Protein AF-A0A2M8P938-F1 (afdb_monomer)

Mean predicted aligned error: 7.18 Å

Structure (mmCIF, N/CA/C/O backbone):
data_AF-A0A2M8P938-F1
#
_entry.id   AF-A0A2M8P938-F1
#
loop_
_atom_site.group_PDB
_atom_site.id
_atom_site.type_symbol
_atom_site.label_atom_id
_atom_site.label_alt_id
_atom_site.label_comp_id
_atom_site.label_asym_id
_atom_site.label_entity_id
_atom_site.label_seq_id
_atom_site.pdbx_PDB_ins_code
_atom_site.Cartn_x
_atom_site.Cartn_y
_atom_site.Cartn_z
_atom_site.occupancy
_atom_site.B_iso_or_equiv
_atom_site.auth_seq_id
_atom_site.auth_comp_id
_atom_site.auth_asym_id
_atom_site.auth_atom_id
_atom_site.pdbx_PDB_model_num
ATOM 1 N N . ALA A 1 1 ? -8.904 2.943 23.265 1.00 54.59 1 ALA A N 1
ATOM 2 C CA . ALA A 1 1 ? -7.877 3.530 22.382 1.00 54.59 1 ALA A CA 1
ATOM 3 C C . ALA A 1 1 ? -6.634 3.829 23.210 1.00 54.59 1 ALA A C 1
ATOM 5 O O . ALA A 1 1 ? -6.788 4.218 24.364 1.00 54.59 1 ALA A O 1
ATOM 6 N N . LEU A 1 2 ? -5.430 3.600 22.674 1.00 57.75 2 LEU A N 1
ATOM 7 C CA . LEU A 1 2 ? -4.209 4.069 23.337 1.00 57.75 2 LEU A CA 1
ATOM 8 C C . LEU A 1 2 ? -4.221 5.610 23.324 1.00 57.75 2 LEU A C 1
ATOM 10 O O . LEU A 1 2 ? -4.546 6.180 22.281 1.00 57.75 2 LEU A O 1
ATOM 14 N N . PRO A 1 3 ? -3.937 6.284 24.451 1.00 65.56 3 PRO A N 1
ATOM 15 C CA . PRO A 1 3 ? -3.854 7.740 24.478 1.00 65.56 3 PRO A CA 1
ATOM 16 C C . PRO A 1 3 ? -2.723 8.216 23.560 1.00 65.56 3 PRO A C 1
ATOM 18 O O . PRO A 1 3 ? -1.703 7.536 23.427 1.00 65.56 3 PRO A O 1
ATOM 21 N N . ALA A 1 4 ? -2.900 9.382 22.933 1.00 76.56 4 ALA A N 1
ATOM 22 C CA . ALA A 1 4 ? -1.816 10.032 22.206 1.00 76.56 4 ALA A CA 1
ATOM 23 C C . ALA A 1 4 ? -0.635 10.228 23.165 1.00 76.56 4 ALA A C 1
ATOM 25 O O . ALA A 1 4 ? -0.802 10.793 24.246 1.00 76.56 4 ALA A O 1
ATOM 26 N N . LEU A 1 5 ? 0.537 9.713 22.793 1.00 87.38 5 LEU A N 1
ATOM 27 C CA . LEU A 1 5 ? 1.742 9.819 23.606 1.00 87.38 5 LEU A CA 1
ATOM 28 C C . LEU A 1 5 ? 2.399 11.176 23.345 1.00 87.38 5 LEU A C 1
ATOM 30 O O . LEU A 1 5 ? 2.792 11.435 22.204 1.00 87.38 5 LEU A O 1
ATOM 34 N N . PRO A 1 6 ? 2.560 12.037 24.366 1.00 89.06 6 PRO A N 1
ATOM 35 C CA . PRO A 1 6 ? 3.367 13.236 24.214 1.00 89.06 6 PRO A CA 1
ATOM 36 C C . PRO A 1 6 ? 4.804 12.884 23.795 1.00 89.06 6 PRO A C 1
ATOM 38 O O . PRO A 1 6 ? 5.313 11.828 24.202 1.00 89.06 6 PRO A O 1
ATOM 41 N N . PRO A 1 7 ? 5.489 13.765 23.043 1.00 90.94 7 PRO A N 1
ATOM 42 C CA . PRO A 1 7 ? 6.905 13.597 22.736 1.00 90.94 7 PRO A CA 1
ATOM 43 C C . PRO A 1 7 ? 7.727 13.343 24.007 1.00 90.94 7 PRO A C 1
ATOM 45 O O . PRO A 1 7 ? 7.516 14.000 25.025 1.00 90.94 7 PRO A O 1
ATOM 48 N N . TYR A 1 8 ? 8.664 12.392 23.943 1.00 91.75 8 TYR A N 1
ATOM 49 C CA . TYR A 1 8 ? 9.563 12.019 25.049 1.00 91.75 8 TYR A CA 1
ATOM 50 C C . TYR A 1 8 ? 8.874 11.530 26.342 1.00 91.75 8 TYR A C 1
ATOM 52 O O . TYR A 1 8 ? 9.439 11.656 27.428 1.00 91.75 8 TYR A O 1
ATOM 60 N N . SER A 1 9 ? 7.671 10.953 26.254 1.00 93.88 9 SER A N 1
ATOM 61 C CA . SER A 1 9 ? 6.953 10.398 27.412 1.00 93.88 9 SER A CA 1
ATOM 62 C C . SER A 1 9 ? 7.027 8.867 27.504 1.00 93.88 9 SER A C 1
ATOM 64 O O . SER A 1 9 ? 7.287 8.174 26.520 1.00 93.88 9 SER A O 1
ATOM 66 N N . LEU A 1 10 ? 6.759 8.330 28.699 1.00 91.50 10 LEU A N 1
ATOM 67 C CA . LEU A 1 10 ? 6.585 6.897 28.943 1.00 91.50 10 LEU A CA 1
ATOM 68 C C . LEU A 1 10 ? 5.199 6.651 29.541 1.00 91.50 10 LEU A C 1
ATOM 70 O O . LEU A 1 10 ? 4.835 7.265 30.541 1.00 91.50 10 LEU A O 1
ATOM 74 N N . THR A 1 11 ? 4.442 5.724 28.949 1.00 90.00 11 THR A N 1
ATOM 75 C CA . THR A 1 11 ? 3.157 5.263 29.495 1.00 90.00 11 THR A CA 1
ATOM 76 C C . THR A 1 11 ? 3.250 3.771 29.805 1.00 90.00 11 THR A C 1
ATOM 78 O O . THR A 1 11 ? 3.388 2.972 28.876 1.00 90.00 11 THR A O 1
ATOM 81 N N . PRO A 1 12 ? 3.194 3.358 31.084 1.00 90.19 12 PRO A N 1
ATOM 82 C CA . PRO A 1 12 ? 3.214 1.947 31.434 1.00 90.19 12 PRO A CA 1
ATOM 83 C C . PRO A 1 12 ? 1.895 1.287 31.019 1.00 90.19 12 PRO A C 1
ATOM 85 O O . PRO A 1 12 ? 0.813 1.760 31.368 1.00 90.19 12 PRO A O 1
ATOM 88 N N . LEU A 1 13 ? 1.982 0.169 30.299 1.00 88.75 13 LEU A N 1
ATOM 89 C CA . LEU A 1 13 ? 0.822 -0.639 29.928 1.00 88.75 13 LEU A CA 1
ATOM 90 C C . LEU A 1 13 ? 0.661 -1.808 30.899 1.00 88.75 13 LEU A C 1
ATOM 92 O O . LEU A 1 13 ? 1.637 -2.431 31.318 1.00 88.75 13 LEU A O 1
ATOM 96 N N . ARG A 1 14 ? -0.590 -2.120 31.243 1.00 86.81 14 ARG A N 1
ATOM 97 C CA . ARG A 1 14 ? -0.955 -3.315 32.008 1.00 86.81 14 ARG A CA 1
ATOM 98 C C . ARG A 1 14 ? -1.911 -4.150 31.173 1.00 86.81 14 ARG A C 1
ATOM 100 O O . ARG A 1 14 ? -2.891 -3.628 30.651 1.00 86.81 14 ARG A O 1
ATOM 107 N N . LEU A 1 15 ? -1.624 -5.442 31.067 1.00 87.38 15 LEU A N 1
ATOM 108 C CA . LEU A 1 15 ? -2.569 -6.404 30.517 1.00 87.38 15 LEU A CA 1
ATOM 109 C C . LEU A 1 15 ? -3.710 -6.588 31.519 1.00 87.38 15 LEU A C 1
ATOM 111 O O . LEU A 1 15 ? -3.474 -6.878 32.690 1.00 87.38 15 LEU A O 1
ATOM 115 N N . ALA A 1 16 ? -4.936 -6.408 31.047 1.00 83.44 16 ALA A N 1
ATOM 116 C CA . ALA A 1 16 ? -6.152 -6.664 31.801 1.00 83.44 16 ALA A CA 1
ATOM 117 C C . ALA A 1 16 ? -7.073 -7.549 30.960 1.00 83.44 16 ALA A C 1
ATOM 119 O O . ALA A 1 16 ? -7.101 -7.435 29.734 1.00 83.44 16 ALA A O 1
ATOM 120 N N . ALA A 1 17 ? -7.819 -8.433 31.619 1.00 85.69 17 ALA A N 1
ATOM 121 C CA . ALA A 1 17 ? -8.869 -9.194 30.960 1.00 85.69 17 ALA A CA 1
ATOM 122 C C . ALA A 1 17 ? -10.057 -8.268 30.654 1.00 85.69 17 ALA A C 1
ATOM 124 O O . ALA A 1 17 ? -10.487 -7.502 31.515 1.00 85.69 17 ALA A O 1
ATOM 125 N N . GLY A 1 18 ? -10.587 -8.339 29.435 1.00 80.12 18 GLY A N 1
ATOM 126 C CA . GLY A 1 18 ? -11.732 -7.546 29.001 1.00 80.12 18 GLY A CA 1
ATOM 127 C C . GLY A 1 18 ? -12.048 -7.782 27.529 1.00 80.12 18 GLY A C 1
ATOM 128 O O . GLY A 1 18 ? -11.190 -8.234 26.769 1.00 80.12 18 GLY A O 1
ATOM 129 N N . ALA A 1 19 ? -13.287 -7.493 27.132 1.00 75.88 19 ALA A N 1
ATOM 130 C CA . ALA A 1 19 ? -13.647 -7.472 25.722 1.00 75.88 19 ALA A CA 1
ATOM 131 C C . ALA A 1 19 ? -12.911 -6.313 25.022 1.00 75.88 19 ALA A C 1
ATOM 133 O O . ALA A 1 19 ? -12.747 -5.246 25.627 1.00 75.88 19 ALA A O 1
ATOM 134 N N . PRO A 1 20 ? -12.449 -6.498 23.772 1.00 72.06 20 PRO A N 1
ATOM 135 C CA . PRO A 1 20 ? -11.878 -5.403 23.006 1.00 72.06 20 PRO A CA 1
ATOM 136 C C . PRO A 1 20 ? -12.906 -4.268 22.864 1.00 72.06 20 PRO A C 1
ATOM 138 O O . PRO A 1 20 ? -14.108 -4.537 22.810 1.00 72.06 20 PRO A O 1
ATOM 141 N N . PRO A 1 21 ? -12.453 -3.002 22.831 1.00 70.94 21 PRO A N 1
ATOM 142 C CA . PRO A 1 21 ? -13.350 -1.878 22.615 1.00 70.94 21 PRO A CA 1
ATOM 143 C C . PRO A 1 21 ? -14.061 -2.028 21.270 1.00 70.94 21 PRO A C 1
ATOM 145 O O . PRO A 1 21 ? -13.460 -2.504 20.304 1.00 70.94 21 PRO A O 1
ATOM 148 N N . ASP A 1 22 ? -15.318 -1.593 21.215 1.00 73.56 22 ASP A N 1
ATOM 149 C CA . ASP A 1 22 ? -16.048 -1.502 19.957 1.00 73.56 22 ASP A CA 1
ATOM 150 C C . ASP A 1 22 ? -15.404 -0.408 19.099 1.00 73.56 22 ASP A C 1
ATOM 152 O O . ASP A 1 22 ? -15.275 0.746 19.523 1.00 73.56 22 ASP A O 1
ATOM 156 N N . LEU A 1 23 ? -14.900 -0.800 17.933 1.00 73.88 23 LEU A N 1
ATOM 157 C CA . LEU A 1 23 ? -14.211 0.081 17.002 1.00 73.88 23 LEU A CA 1
ATOM 158 C C . LEU A 1 23 ? -15.008 0.133 15.703 1.00 73.88 23 LEU A C 1
ATOM 160 O O . LEU A 1 23 ? -15.533 -0.898 15.277 1.00 73.88 23 LEU A O 1
ATOM 164 N N . PRO A 1 24 ? -15.076 1.305 15.045 1.00 75.81 24 PRO A N 1
ATOM 165 C CA . PRO A 1 24 ? -15.728 1.401 13.750 1.00 75.81 24 PRO A CA 1
ATOM 166 C C . PRO A 1 24 ? -15.105 0.390 12.786 1.00 75.81 24 PRO A C 1
ATOM 168 O O . PRO A 1 24 ? -13.881 0.260 12.703 1.00 75.81 24 PRO A O 1
ATOM 171 N N . ALA A 1 25 ? -15.966 -0.342 12.083 1.00 81.62 25 ALA A N 1
ATOM 172 C CA . ALA A 1 25 ? -15.539 -1.424 11.216 1.00 81.62 25 ALA A CA 1
ATOM 173 C C . ALA A 1 25 ? -14.631 -0.903 10.095 1.00 81.62 25 ALA A C 1
ATOM 175 O O . ALA A 1 25 ? -14.961 0.059 9.397 1.00 81.62 25 ALA A O 1
ATOM 176 N N . LEU A 1 26 ? -13.499 -1.577 9.908 1.00 92.75 26 LEU A N 1
ATOM 177 C CA . LEU A 1 26 ? -12.684 -1.431 8.712 1.00 92.75 26 LEU A CA 1
ATOM 178 C C . LEU A 1 26 ? -13.270 -2.298 7.604 1.00 92.75 26 LEU A C 1
ATOM 180 O O . LEU A 1 26 ? -13.556 -3.478 7.812 1.00 92.75 26 LEU A O 1
ATOM 184 N N . ILE A 1 27 ? -13.419 -1.715 6.420 1.00 94.88 27 ILE A N 1
ATOM 185 C CA . ILE A 1 27 ? -13.833 -2.446 5.225 1.00 94.88 27 ILE A CA 1
ATOM 186 C C . ILE A 1 27 ? -12.582 -2.753 4.414 1.00 94.88 27 ILE A C 1
ATOM 188 O O . ILE A 1 27 ? -11.785 -1.861 4.116 1.00 94.88 27 ILE A O 1
ATOM 192 N N . ALA A 1 28 ? -12.430 -4.022 4.046 1.00 97.06 28 ALA A N 1
ATOM 193 C CA . ALA A 1 28 ? -11.330 -4.483 3.222 1.00 97.06 28 ALA A CA 1
ATOM 194 C C . ALA A 1 28 ? -11.816 -5.518 2.212 1.00 97.06 28 ALA A C 1
ATOM 196 O O . ALA A 1 28 ? -12.321 -6.582 2.564 1.00 97.06 28 ALA A O 1
ATOM 197 N N . THR A 1 29 ? -11.623 -5.187 0.947 1.00 97.88 29 THR A N 1
ATOM 198 C CA . THR A 1 29 ? -11.828 -6.045 -0.222 1.00 97.88 29 THR A CA 1
ATOM 199 C C . THR A 1 29 ? -10.665 -5.792 -1.178 1.00 97.88 29 THR A C 1
ATO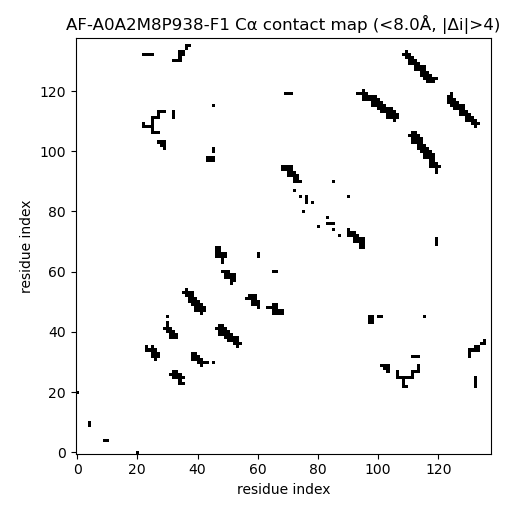M 201 O O . THR A 1 29 ? -10.007 -4.758 -1.036 1.00 97.88 29 THR A O 1
ATOM 204 N N . PRO A 1 30 ? -10.381 -6.675 -2.146 1.00 97.88 30 PRO A N 1
ATOM 205 C CA . PRO A 1 30 ? -9.317 -6.423 -3.118 1.00 97.88 30 PRO A CA 1
ATOM 206 C C . PRO A 1 30 ? -9.426 -5.051 -3.813 1.00 97.88 30 PRO A C 1
ATOM 208 O O . PRO A 1 30 ? -8.409 -4.441 -4.125 1.00 97.88 30 PRO A O 1
ATOM 211 N N . GLU A 1 31 ? -10.638 -4.523 -3.979 1.00 98.00 31 GLU A N 1
ATOM 212 C CA . GLU A 1 31 ? -10.918 -3.257 -4.659 1.00 98.00 31 GLU A CA 1
ATOM 213 C C . GLU A 1 31 ? -11.058 -2.063 -3.703 1.00 98.00 31 GLU A C 1
ATOM 215 O O . GLU A 1 31 ? -11.173 -0.925 -4.160 1.00 98.00 31 GLU A O 1
ATOM 220 N N . ARG A 1 32 ? -11.083 -2.274 -2.378 1.00 97.81 32 ARG A N 1
ATOM 221 C CA . ARG A 1 32 ? -11.409 -1.200 -1.424 1.00 97.81 32 ARG A CA 1
ATOM 222 C C . ARG A 1 32 ? -10.780 -1.382 -0.050 1.00 97.81 32 ARG A C 1
ATOM 224 O O . ARG A 1 32 ? -10.934 -2.433 0.568 1.00 97.81 32 ARG A O 1
ATOM 231 N N . LEU A 1 33 ? -10.179 -0.307 0.459 1.00 97.44 33 LEU A N 1
ATOM 232 C CA . LEU A 1 33 ? -9.831 -0.134 1.872 1.00 97.44 33 LEU A CA 1
ATOM 233 C C . LEU A 1 33 ? -10.552 1.090 2.420 1.00 97.44 33 LEU A C 1
ATOM 235 O O . LEU A 1 33 ? -10.458 2.169 1.841 1.00 97.44 33 LEU A O 1
ATOM 239 N N . GLU A 1 34 ? -11.242 0.947 3.545 1.00 96.62 34 GLU A N 1
ATOM 240 C CA . GLU A 1 34 ? -12.006 2.057 4.105 1.00 96.62 34 GLU A CA 1
ATOM 241 C C . GLU A 1 34 ? -12.084 2.036 5.630 1.00 96.62 34 GLU A C 1
ATOM 243 O O . GLU A 1 34 ? -12.255 0.989 6.256 1.00 96.62 34 GLU A O 1
ATOM 248 N N . ASN A 1 35 ? -11.976 3.233 6.206 1.00 93.81 35 ASN A N 1
ATOM 249 C CA . ASN A 1 35 ? -12.193 3.521 7.617 1.00 93.81 35 ASN A CA 1
ATOM 250 C C . ASN A 1 35 ? -13.217 4.668 7.766 1.00 93.81 35 ASN A C 1
ATOM 252 O O . ASN A 1 35 ? -13.900 5.050 6.810 1.00 93.81 35 ASN A O 1
ATOM 256 N N . ALA A 1 36 ? -13.341 5.229 8.970 1.00 92.38 36 ALA A N 1
ATOM 257 C CA . ALA A 1 36 ? -14.259 6.339 9.236 1.00 92.38 36 ALA A CA 1
ATOM 258 C C . ALA A 1 36 ? -13.919 7.632 8.462 1.00 92.38 36 ALA A C 1
ATOM 260 O O . ALA A 1 36 ? -14.803 8.451 8.235 1.00 92.38 36 ALA A O 1
ATOM 261 N N . TYR A 1 37 ? -12.672 7.786 8.016 1.00 93.06 37 TYR A N 1
ATOM 262 C CA . TYR A 1 37 ? -12.109 9.028 7.486 1.00 93.06 37 TYR A CA 1
ATOM 263 C C . TYR A 1 37 ? -11.838 8.986 5.979 1.00 93.06 37 TYR A C 1
ATOM 265 O O . TYR A 1 37 ? -11.969 9.988 5.286 1.00 93.06 37 TYR A O 1
ATOM 273 N N . LEU A 1 38 ? -11.460 7.822 5.459 1.00 95.44 38 LEU A N 1
ATOM 274 C CA . LEU A 1 38 ? -10.956 7.636 4.107 1.00 95.44 38 LEU A CA 1
ATOM 275 C C . LEU A 1 38 ? -11.596 6.416 3.455 1.00 95.44 38 LEU A C 1
ATOM 277 O O . LEU A 1 38 ? -11.814 5.391 4.105 1.00 95.44 38 LEU A O 1
ATOM 281 N N . ALA A 1 39 ? -11.830 6.516 2.150 1.00 96.81 39 ALA A N 1
ATOM 282 C CA . ALA A 1 39 ? -12.137 5.382 1.287 1.00 96.81 39 ALA A CA 1
ATOM 283 C C . ALA A 1 39 ? -11.156 5.351 0.109 1.00 96.81 39 ALA A C 1
ATOM 285 O O . ALA A 1 39 ? -11.114 6.273 -0.705 1.00 96.81 39 ALA A O 1
ATOM 286 N N . LEU A 1 40 ? -10.356 4.292 0.032 1.00 97.69 40 LEU A N 1
ATOM 287 C CA . LEU A 1 40 ? -9.404 4.031 -1.041 1.00 97.69 40 LEU A CA 1
ATOM 288 C C . LEU A 1 40 ? -10.015 3.003 -1.988 1.00 97.69 40 LEU A C 1
ATOM 290 O O . LEU A 1 40 ? -10.486 1.961 -1.535 1.00 97.69 40 LEU A O 1
ATOM 294 N N . THR A 1 41 ? -9.982 3.285 -3.288 1.00 98.00 41 THR A N 1
ATOM 295 C CA . THR A 1 41 ? -10.487 2.387 -4.337 1.00 98.00 41 THR A CA 1
ATOM 296 C C . THR A 1 41 ? -9.356 1.955 -5.254 1.00 98.00 41 THR A C 1
ATOM 298 O O . THR A 1 41 ? -8.599 2.795 -5.745 1.00 98.00 41 THR A O 1
ATOM 301 N N . PHE A 1 42 ? -9.279 0.655 -5.516 1.00 97.94 42 PHE A N 1
ATOM 302 C CA . PHE A 1 42 ? -8.296 0.034 -6.391 1.00 97.94 42 PHE A CA 1
ATOM 303 C C . PHE A 1 42 ? -8.982 -0.551 -7.626 1.00 97.94 42 PHE A C 1
ATOM 305 O O . PHE A 1 42 ? -10.074 -1.110 -7.530 1.00 97.94 42 PHE A O 1
ATOM 312 N N . ASN A 1 43 ? -8.352 -0.423 -8.793 1.00 96.50 43 ASN A N 1
ATOM 313 C CA . ASN A 1 43 ? -8.821 -1.091 -10.009 1.00 96.50 43 ASN A CA 1
ATOM 314 C C . ASN A 1 43 ? -8.353 -2.565 -10.052 1.00 96.50 43 ASN A C 1
ATOM 316 O O . ASN A 1 43 ? -7.557 -3.011 -9.226 1.00 96.50 43 ASN A O 1
ATOM 320 N N . ALA A 1 44 ? -8.795 -3.317 -11.065 1.00 96.38 44 ALA A N 1
ATOM 321 C CA . ALA A 1 44 ? -8.394 -4.717 -11.254 1.00 96.38 44 ALA A CA 1
ATOM 322 C C . ALA A 1 44 ? -6.890 -4.909 -11.552 1.00 96.38 44 ALA A C 1
ATOM 324 O O . ALA A 1 44 ? -6.363 -6.002 -11.359 1.00 96.38 44 ALA A O 1
ATOM 325 N N . ALA A 1 45 ? -6.192 -3.861 -12.001 1.00 96.19 45 ALA A N 1
ATOM 326 C CA . ALA A 1 45 ? -4.739 -3.858 -12.175 1.00 96.19 45 ALA A CA 1
ATOM 327 C C . ALA A 1 45 ? -3.981 -3.558 -10.863 1.00 96.19 45 ALA A C 1
ATOM 329 O O . ALA A 1 45 ? -2.754 -3.646 -10.830 1.00 96.19 45 ALA A O 1
ATOM 330 N N . GLY A 1 46 ? -4.692 -3.257 -9.772 1.00 95.69 46 GLY A N 1
ATOM 331 C CA . GLY A 1 46 ? -4.137 -2.950 -8.456 1.00 95.69 46 GLY A CA 1
ATOM 332 C C . GLY A 1 46 ? -3.720 -1.493 -8.274 1.00 95.69 46 GLY A C 1
ATOM 333 O O . GLY A 1 46 ? -3.009 -1.188 -7.318 1.00 95.69 46 GLY A O 1
ATOM 334 N N . ASP A 1 47 ? -4.109 -0.587 -9.165 1.00 96.31 47 ASP A N 1
ATOM 335 C CA . ASP A 1 47 ? -3.769 0.834 -9.058 1.00 96.31 47 ASP A CA 1
ATOM 336 C C . ASP A 1 47 ? -4.781 1.569 -8.188 1.00 96.31 47 ASP A C 1
ATOM 338 O O . ASP A 1 47 ? -5.979 1.286 -8.236 1.00 96.31 47 ASP A O 1
ATOM 342 N N . LEU A 1 48 ? -4.299 2.534 -7.404 1.00 97.69 48 LEU A N 1
ATOM 343 C CA . LEU A 1 48 ? -5.142 3.374 -6.562 1.0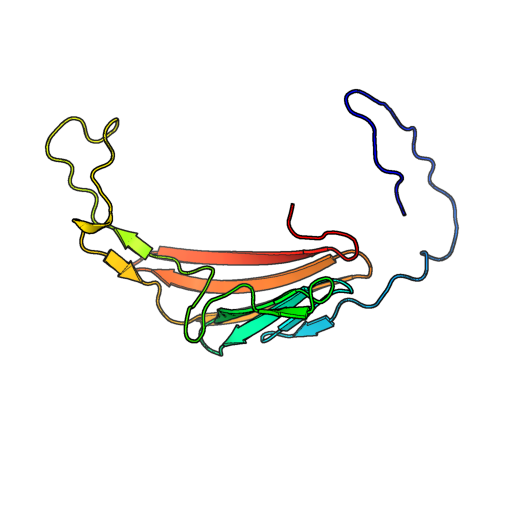0 97.69 48 LEU A CA 1
ATOM 344 C C . LEU A 1 48 ? -5.808 4.443 -7.434 1.00 97.69 48 LEU A C 1
ATOM 346 O O . LEU A 1 48 ? -5.156 5.392 -7.857 1.00 97.69 48 LEU A O 1
ATOM 350 N N . VAL A 1 49 ? -7.099 4.287 -7.710 1.00 97.62 49 VAL A N 1
ATOM 351 C CA . VAL A 1 49 ? -7.843 5.144 -8.654 1.00 97.62 49 VAL A CA 1
ATOM 352 C C . VAL A 1 49 ? -8.704 6.198 -7.972 1.00 97.62 49 VAL A C 1
ATOM 354 O O . VAL A 1 49 ? -9.117 7.164 -8.602 1.00 97.62 49 VAL A O 1
ATOM 357 N N . ALA A 1 50 ? -8.977 6.039 -6.678 1.00 97.38 50 ALA A N 1
ATOM 358 C CA . ALA A 1 50 ? -9.640 7.072 -5.899 1.00 97.38 50 ALA A CA 1
ATOM 359 C C . ALA A 1 50 ? -9.199 7.027 -4.440 1.00 97.38 50 ALA A C 1
ATOM 361 O O . ALA A 1 50 ? -9.062 5.958 -3.844 1.00 97.38 50 ALA A O 1
ATOM 362 N N . ILE A 1 51 ? -9.047 8.212 -3.861 1.00 97.25 51 ILE A N 1
ATOM 363 C CA . ILE A 1 51 ? -8.980 8.425 -2.420 1.00 97.25 51 ILE A CA 1
ATOM 364 C C . ILE A 1 51 ? -10.061 9.454 -2.113 1.00 97.25 51 ILE A C 1
ATOM 366 O O . ILE A 1 51 ? -9.985 10.587 -2.596 1.00 97.25 51 ILE A O 1
ATOM 370 N N . TYR A 1 52 ? -11.076 9.049 -1.360 1.00 97.31 52 TYR A N 1
ATOM 371 C CA . TYR A 1 52 ? -12.133 9.937 -0.899 1.00 97.31 52 TYR A CA 1
ATOM 372 C C . TYR A 1 52 ? -11.894 10.298 0.564 1.00 97.31 52 TYR A C 1
ATOM 374 O O . TYR A 1 52 ? -11.851 9.417 1.425 1.00 97.31 52 TYR A O 1
ATOM 382 N N . ASP A 1 53 ? -11.732 11.590 0.815 1.00 96.50 53 ASP A N 1
ATOM 383 C CA .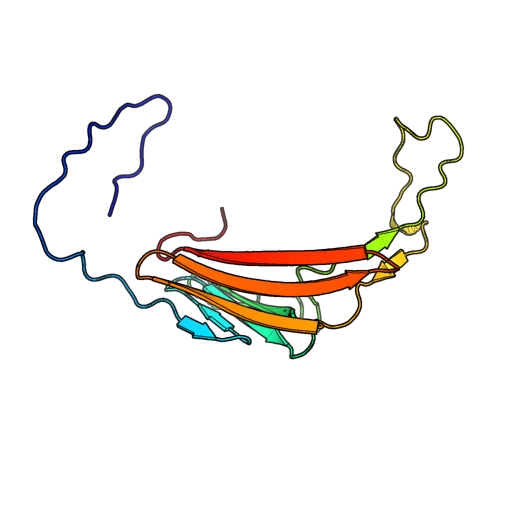 ASP A 1 53 ? -11.636 12.191 2.138 1.00 96.50 53 ASP A CA 1
ATOM 384 C C . ASP A 1 53 ? -13.048 12.501 2.635 1.00 96.50 53 ASP A C 1
ATOM 386 O O . ASP A 1 53 ? -13.736 13.375 2.102 1.00 96.50 53 ASP A O 1
ATOM 390 N N . LYS A 1 54 ? -13.493 11.736 3.635 1.00 95.12 54 LYS A N 1
ATOM 391 C CA . LYS A 1 54 ? -14.840 11.833 4.202 1.00 95.12 54 LYS A CA 1
ATOM 392 C C . LYS A 1 54 ? -14.994 13.019 5.142 1.00 95.12 54 LYS A C 1
ATOM 394 O O . LYS A 1 54 ? -16.119 13.474 5.318 1.00 95.12 54 LYS A O 1
ATOM 399 N N . GLU A 1 55 ? -13.907 13.514 5.726 1.00 93.50 55 GLU A N 1
ATOM 400 C CA . GLU A 1 55 ? -13.967 14.682 6.606 1.00 93.50 55 GLU A CA 1
ATOM 401 C C . GLU A 1 55 ? -14.209 15.955 5.802 1.00 93.50 55 GLU A C 1
ATOM 403 O O . GLU A 1 55 ? -15.047 16.775 6.172 1.00 93.50 55 GLU A O 1
ATOM 408 N N . HIS A 1 56 ? -13.520 16.091 4.668 1.00 95.75 56 HIS A N 1
ATOM 409 C CA . HIS A 1 56 ? -13.635 17.265 3.802 1.00 95.75 56 HIS A CA 1
ATOM 410 C C . HIS A 1 56 ? -14.583 17.060 2.613 1.00 95.75 56 HIS A C 1
ATOM 412 O O . HIS A 1 56 ? -14.778 17.983 1.824 1.00 95.75 56 HIS A O 1
ATOM 418 N N . GLY A 1 57 ? -15.157 15.863 2.460 1.00 96.75 57 GLY A N 1
ATOM 419 C CA . GLY A 1 57 ? -16.121 15.536 1.409 1.00 96.75 57 GLY A CA 1
ATOM 420 C C . GLY A 1 57 ? -15.566 15.692 -0.008 1.00 96.75 57 GLY A C 1
ATOM 421 O O . GLY A 1 57 ? -16.245 16.240 -0.875 1.00 96.75 57 GLY A O 1
ATOM 422 N N . ARG A 1 58 ? -14.319 15.266 -0.249 1.00 96.19 58 ARG A N 1
ATOM 423 C CA . ARG A 1 58 ? -13.618 15.507 -1.524 1.00 96.19 58 ARG A CA 1
ATOM 424 C C . ARG A 1 58 ? -12.839 14.299 -2.030 1.00 96.19 58 ARG A C 1
ATOM 426 O O . ARG A 1 58 ? -12.342 13.485 -1.254 1.00 96.19 58 ARG A O 1
ATOM 433 N N . HIS A 1 59 ? -12.647 14.243 -3.345 1.00 96.56 59 HIS A N 1
ATOM 434 C CA . HIS A 1 59 ? -11.646 13.372 -3.958 1.00 96.56 59 HIS A CA 1
ATOM 435 C C . HIS A 1 59 ? -10.261 14.022 -3.852 1.00 96.56 59 HIS A C 1
ATOM 437 O O . HIS A 1 59 ? -10.095 15.199 -4.169 1.00 96.56 59 HIS A O 1
ATOM 443 N N . VAL A 1 60 ? -9.274 13.261 -3.374 1.00 96.31 60 VAL A N 1
ATOM 444 C CA . VAL A 1 60 ? -7.889 13.739 -3.213 1.00 96.31 60 VAL A CA 1
ATOM 445 C C . VAL A 1 60 ? -7.099 13.594 -4.513 1.00 96.31 60 VAL A C 1
ATOM 447 O O . VAL A 1 60 ? -6.259 14.435 -4.820 1.00 96.31 60 VAL A O 1
ATOM 450 N N . LEU A 1 61 ? -7.370 12.538 -5.284 1.00 95.19 61 LEU A N 1
ATOM 451 C CA . LEU A 1 61 ? -6.777 12.351 -6.607 1.00 95.19 61 LEU A CA 1
ATOM 452 C C . LEU A 1 61 ? -7.546 13.169 -7.648 1.00 95.19 61 LEU A C 1
ATOM 454 O O . LEU A 1 61 ? -8.773 13.258 -7.585 1.00 95.19 61 LEU A O 1
ATOM 458 N N . ALA A 1 62 ? -6.818 13.735 -8.612 1.00 94.75 62 ALA A N 1
ATOM 459 C CA . ALA A 1 62 ? -7.423 14.355 -9.784 1.00 94.75 62 ALA A CA 1
ATOM 460 C C . ALA A 1 62 ? -8.197 13.315 -10.612 1.00 94.75 62 ALA A C 1
ATOM 462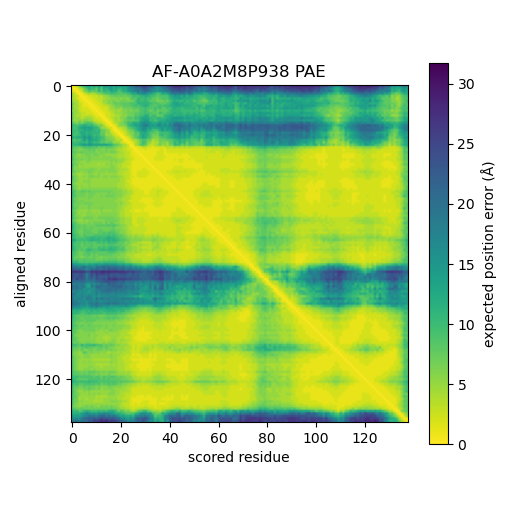 O O . ALA A 1 62 ? -7.886 12.123 -10.585 1.00 94.75 62 ALA A O 1
ATOM 463 N N . GLU A 1 63 ? -9.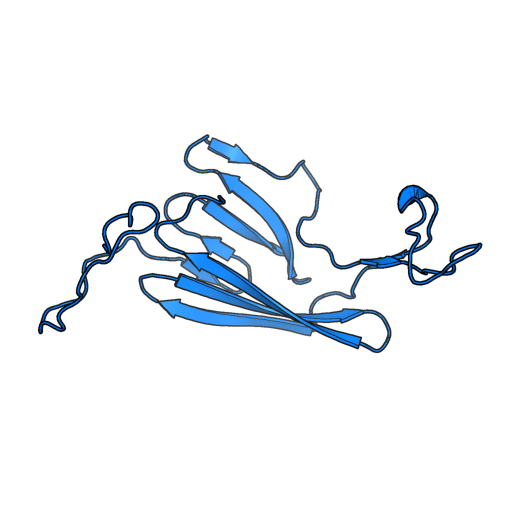201 13.764 -11.362 1.00 90.56 63 GLU A N 1
ATOM 464 C CA . GLU A 1 63 ? -10.008 12.878 -12.201 1.00 90.56 63 GLU A CA 1
ATOM 465 C C . GLU A 1 63 ? -9.132 12.129 -13.219 1.00 90.56 63 GLU A C 1
ATOM 467 O O . GLU A 1 63 ? -8.286 12.718 -13.890 1.00 90.56 63 GLU A O 1
ATOM 472 N N . GLY A 1 64 ? -9.303 10.806 -13.294 1.00 91.56 64 GLY A N 1
ATOM 473 C CA . GLY A 1 64 ? -8.511 9.929 -14.162 1.00 91.56 64 GLY A CA 1
ATOM 474 C C . GLY A 1 64 ? -7.069 9.678 -13.700 1.00 91.56 64 GLY A C 1
ATOM 475 O O . GLY A 1 64 ? -6.386 8.848 -14.301 1.00 91.56 64 GLY A O 1
ATOM 476 N N . ALA A 1 65 ? -6.600 10.341 -12.637 1.00 93.81 65 ALA A N 1
ATOM 477 C CA . ALA A 1 65 ? -5.268 10.111 -12.097 1.00 93.81 65 ALA A CA 1
ATOM 478 C C . ALA A 1 65 ? -5.190 8.779 -11.342 1.00 93.81 65 ALA A C 1
ATOM 480 O O . ALA A 1 65 ? -6.143 8.328 -10.705 1.00 93.81 65 ALA A O 1
ATOM 481 N N . GLN A 1 66 ? -4.010 8.171 -11.382 1.00 94.38 66 GLN A N 1
ATOM 482 C CA . GLN A 1 66 ? -3.695 6.965 -10.631 1.00 94.38 66 GLN A CA 1
ATOM 483 C C . GLN A 1 66 ? -2.630 7.303 -9.594 1.00 94.38 66 GLN A C 1
ATOM 485 O O . GLN A 1 66 ? -1.568 7.833 -9.917 1.00 94.38 66 GLN A O 1
ATOM 490 N N . GLY A 1 67 ? -2.924 7.006 -8.335 1.00 92.81 67 GLY A N 1
ATOM 491 C CA . GLY A 1 67 ? -1.955 7.070 -7.255 1.00 92.81 67 GLY A CA 1
ATOM 492 C C . GLY A 1 67 ? -1.140 5.786 -7.166 1.00 92.81 67 GLY A C 1
ATOM 493 O O . GLY A 1 67 ? -1.510 4.743 -7.709 1.00 92.81 67 GLY A O 1
ATOM 494 N N . ASN A 1 68 ? -0.058 5.850 -6.390 1.00 90.88 68 ASN A N 1
ATOM 495 C CA . ASN A 1 68 ? 0.707 4.670 -5.993 1.00 90.88 68 ASN A CA 1
ATOM 496 C C . ASN A 1 68 ? 1.254 3.843 -7.182 1.00 90.88 68 ASN A C 1
ATOM 498 O O . ASN A 1 68 ? 1.319 2.614 -7.132 1.00 90.88 68 ASN A O 1
ATOM 502 N N . GLN A 1 69 ? 1.628 4.525 -8.267 1.00 92.62 69 GLN A N 1
ATOM 503 C CA . GLN A 1 69 ? 2.264 3.902 -9.423 1.00 92.62 69 GLN A CA 1
ATOM 504 C C . GLN A 1 69 ? 3.745 3.630 -9.148 1.00 92.62 69 GLN A C 1
ATOM 506 O O . GLN A 1 69 ? 4.462 4.490 -8.641 1.00 92.62 69 GLN A O 1
ATOM 511 N N . PHE A 1 70 ? 4.215 2.445 -9.538 1.00 93.81 70 PHE A N 1
ATOM 512 C CA . PHE A 1 70 ? 5.643 2.138 -9.576 1.00 93.81 70 PHE A CA 1
ATOM 513 C C . PHE A 1 70 ? 6.176 2.348 -10.985 1.00 93.81 70 PHE A C 1
ATOM 515 O O . PHE A 1 70 ? 5.669 1.750 -11.936 1.00 93.81 70 PHE A O 1
ATOM 522 N N . GLN A 1 71 ? 7.222 3.160 -11.093 1.00 93.38 71 GLN A N 1
ATOM 523 C CA . GLN A 1 71 ? 7.902 3.483 -12.340 1.00 93.38 71 GLN A CA 1
ATOM 524 C C . GLN A 1 71 ? 9.400 3.227 -12.170 1.00 93.38 71 GLN A C 1
ATOM 526 O O . GLN A 1 71 ? 9.983 3.563 -11.140 1.00 93.38 71 GLN A O 1
ATOM 531 N N . ALA A 1 72 ? 10.011 2.597 -13.167 1.00 91.38 72 ALA A N 1
ATOM 532 C CA . ALA A 1 72 ? 11.443 2.363 -13.239 1.00 91.38 72 ALA A CA 1
ATOM 533 C C . ALA A 1 72 ? 12.029 3.282 -14.307 1.00 91.38 72 ALA A C 1
ATOM 535 O O . ALA A 1 72 ? 11.760 3.099 -15.493 1.00 91.38 72 ALA A O 1
ATOM 536 N N . PHE A 1 73 ? 12.827 4.249 -13.870 1.00 88.69 73 PHE A N 1
ATOM 537 C CA . PHE A 1 73 ? 13.565 5.159 -14.738 1.00 88.69 73 PHE A CA 1
ATOM 538 C C . PHE A 1 73 ? 14.911 4.538 -15.111 1.00 88.69 73 PHE A C 1
ATOM 540 O O . PHE A 1 73 ? 15.515 3.809 -14.317 1.00 88.69 73 PHE A O 1
ATOM 547 N N . HIS A 1 74 ? 15.382 4.799 -16.329 1.00 81.50 74 HIS A N 1
ATOM 548 C CA . HIS A 1 74 ? 16.757 4.471 -16.697 1.00 81.50 74 HIS A CA 1
ATOM 549 C C . HIS A 1 74 ? 17.705 5.528 -16.144 1.00 81.50 74 HIS A C 1
ATOM 551 O O . HIS A 1 74 ? 17.791 6.631 -16.670 1.00 81.50 74 HIS A O 1
ATOM 557 N N . ASP A 1 75 ? 18.420 5.155 -15.089 1.00 73.31 75 ASP A N 1
ATOM 558 C CA . ASP A 1 75 ? 19.444 5.985 -14.472 1.00 73.31 75 ASP A CA 1
ATOM 559 C C . ASP A 1 75 ? 20.799 5.713 -15.146 1.00 73.31 75 ASP A C 1
ATOM 561 O O . ASP A 1 75 ? 21.459 4.704 -14.887 1.00 73.31 75 ASP A O 1
ATOM 565 N N . ALA A 1 76 ? 21.162 6.573 -16.100 1.00 69.62 76 ALA A N 1
ATOM 566 C CA . ALA A 1 76 ? 22.453 6.565 -16.792 1.00 69.62 76 ALA A CA 1
ATOM 567 C C . ALA A 1 76 ? 23.091 7.966 -16.706 1.00 69.62 76 ALA A C 1
ATOM 569 O O . ALA A 1 76 ? 23.189 8.669 -17.719 1.00 69.62 76 ALA A O 1
ATOM 570 N N . PRO A 1 77 ? 23.477 8.399 -15.495 1.00 64.69 77 PRO A N 1
ATOM 571 C CA . PRO A 1 77 ? 23.868 9.775 -15.234 1.00 64.69 77 PRO A CA 1
ATOM 572 C C . PRO A 1 77 ? 25.169 10.124 -15.950 1.00 64.69 77 PRO A C 1
ATOM 574 O O . PRO A 1 77 ? 26.091 9.314 -16.078 1.00 64.69 77 PRO A O 1
ATOM 577 N N . ARG A 1 78 ? 25.255 11.371 -16.423 1.00 63.12 78 ARG A N 1
ATOM 578 C CA . ARG A 1 78 ? 26.369 11.825 -17.275 1.00 63.12 78 ARG A CA 1
ATOM 579 C C . ARG A 1 78 ? 27.723 11.790 -16.545 1.00 63.12 78 ARG A C 1
ATOM 581 O O . ARG A 1 78 ? 28.735 11.537 -17.194 1.00 63.12 78 ARG A O 1
ATOM 588 N N . MET A 1 79 ? 27.745 12.040 -15.226 1.00 63.00 79 MET A N 1
ATOM 589 C CA . MET A 1 79 ? 28.916 11.955 -14.332 1.00 63.00 79 MET A CA 1
ATOM 590 C C . MET A 1 79 ? 28.489 11.743 -12.863 1.00 63.00 79 MET A C 1
ATOM 592 O O . MET A 1 79 ? 27.506 12.337 -12.422 1.00 63.00 79 MET A O 1
ATOM 596 N N . PHE A 1 80 ? 29.294 10.996 -12.092 1.00 67.88 80 PHE A N 1
ATOM 597 C CA . PHE A 1 80 ? 29.116 10.724 -10.649 1.00 67.88 80 PHE A CA 1
ATOM 598 C C . PHE A 1 80 ? 27.778 10.060 -10.300 1.00 67.88 80 PHE A C 1
ATOM 600 O O . PHE A 1 80 ? 26.956 10.596 -9.557 1.00 67.88 80 PHE A O 1
ATOM 607 N N . ASP A 1 81 ? 27.611 8.860 -10.838 1.00 64.62 81 ASP A N 1
ATOM 608 C CA . ASP A 1 81 ? 26.412 8.031 -10.766 1.00 64.62 81 ASP A CA 1
ATOM 609 C C . ASP A 1 81 ? 25.842 7.778 -9.370 1.00 64.62 81 ASP A C 1
ATOM 611 O O . ASP A 1 81 ? 24.632 7.726 -9.196 1.00 64.62 81 ASP A O 1
ATOM 615 N N . ALA A 1 82 ? 26.693 7.678 -8.355 1.00 76.62 82 ALA A N 1
ATOM 616 C CA . ALA A 1 82 ? 26.247 7.433 -6.988 1.00 76.62 82 ALA A CA 1
ATOM 617 C C . ALA A 1 82 ? 25.815 8.697 -6.210 1.00 76.62 82 ALA A C 1
ATOM 619 O O . ALA A 1 82 ? 25.408 8.571 -5.055 1.00 76.62 82 ALA A O 1
ATOM 620 N N . TRP A 1 83 ? 25.941 9.902 -6.786 1.00 77.62 83 TRP A N 1
ATOM 621 C CA . TRP A 1 83 ? 25.761 11.173 -6.057 1.00 77.62 83 TRP A CA 1
ATOM 622 C C . TRP A 1 83 ? 24.798 12.160 -6.716 1.00 77.62 83 TRP A C 1
ATOM 624 O O . TRP A 1 83 ? 24.224 12.994 -6.015 1.00 77.62 83 TRP A O 1
ATOM 634 N N . ASN A 1 84 ? 24.615 12.072 -8.032 1.00 74.81 84 ASN A N 1
ATOM 635 C CA . ASN A 1 84 ? 23.730 12.955 -8.781 1.00 74.81 84 ASN A CA 1
ATOM 636 C C . ASN A 1 84 ? 22.449 12.220 -9.179 1.00 74.81 84 ASN A C 1
ATOM 638 O O . ASN A 1 84 ? 22.498 11.063 -9.575 1.00 74.81 84 ASN A O 1
ATOM 642 N N . ILE A 1 85 ? 21.318 12.922 -9.113 1.00 72.38 85 ILE A N 1
ATOM 643 C CA . ILE A 1 85 ? 20.041 12.472 -9.671 1.00 72.38 85 ILE A CA 1
ATOM 644 C C . ILE A 1 85 ? 19.666 13.482 -10.755 1.00 72.38 85 ILE A C 1
ATOM 646 O O . ILE A 1 85 ? 19.512 14.669 -10.458 1.00 72.38 85 ILE A O 1
ATOM 650 N N . ASP A 1 86 ? 19.557 13.021 -11.999 1.00 74.19 86 ASP A N 1
ATOM 651 C CA . ASP A 1 86 ? 19.108 13.849 -13.120 1.00 74.19 86 ASP A CA 1
ATOM 652 C C . ASP A 1 86 ? 17.585 14.125 -13.028 1.00 74.19 86 ASP A C 1
ATOM 654 O O . ASP A 1 86 ? 16.849 13.346 -12.410 1.00 74.19 86 ASP A O 1
ATOM 658 N N . PRO A 1 87 ? 17.073 15.227 -13.616 1.00 79.19 87 PRO A N 1
ATOM 659 C CA . PRO A 1 87 ? 15.638 15.519 -13.636 1.00 79.19 87 PRO A CA 1
ATOM 660 C C . PRO A 1 87 ? 14.816 14.382 -14.271 1.00 79.19 87 PRO A C 1
ATOM 662 O O . PRO A 1 87 ? 15.103 13.929 -15.378 1.00 79.19 87 PRO A O 1
ATOM 665 N N . LEU A 1 88 ? 13.777 13.913 -13.570 1.00 77.06 88 LEU A N 1
ATOM 666 C CA . LEU A 1 88 ? 12.994 12.730 -13.967 1.00 77.06 88 LEU A CA 1
ATOM 667 C C . LEU A 1 88 ? 12.172 12.933 -15.246 1.00 77.06 88 LEU A C 1
ATOM 669 O O . LEU A 1 88 ? 11.898 11.969 -15.955 1.00 77.06 88 LEU A O 1
ATOM 673 N N . ASP A 1 89 ? 11.765 14.166 -15.536 1.00 75.81 89 ASP A N 1
ATOM 674 C CA . ASP A 1 89 ? 11.006 14.535 -16.733 1.00 75.81 89 ASP A CA 1
ATOM 675 C C . ASP A 1 89 ? 11.810 14.364 -18.029 1.00 75.81 89 ASP A C 1
ATOM 677 O O . ASP A 1 89 ? 11.227 14.237 -19.106 1.00 75.81 89 ASP A O 1
ATOM 681 N N . GLU A 1 90 ? 13.137 14.282 -17.924 1.00 75.75 90 GLU A N 1
ATOM 682 C CA . GLU A 1 90 ? 14.036 14.028 -19.048 1.00 75.75 90 GLU A CA 1
ATOM 683 C C . GLU A 1 90 ? 14.343 12.533 -19.252 1.00 75.75 90 GLU A C 1
ATOM 685 O O . GLU A 1 90 ? 14.955 12.162 -20.259 1.00 75.75 90 GLU A O 1
ATOM 690 N N . LEU A 1 91 ? 13.924 11.658 -18.328 1.00 80.56 91 LEU A N 1
ATOM 691 C CA . LEU A 1 91 ? 14.299 10.245 -18.331 1.00 80.56 91 LEU A CA 1
ATOM 692 C C . LEU A 1 91 ? 13.163 9.339 -18.834 1.00 80.56 91 LEU A C 1
ATOM 694 O O . LEU A 1 91 ? 12.024 9.432 -18.368 1.00 80.56 91 LEU A O 1
ATOM 698 N N . PRO A 1 92 ? 13.454 8.388 -19.742 1.00 84.50 92 PRO A N 1
ATOM 699 C CA . PRO A 1 92 ? 12.486 7.366 -20.103 1.00 84.50 92 PRO A CA 1
ATOM 700 C C . PRO A 1 92 ? 12.215 6.457 -18.899 1.00 84.50 92 PRO A C 1
ATOM 702 O O . PRO A 1 92 ? 13.134 6.070 -18.166 1.00 84.50 92 PRO A O 1
ATOM 705 N N . PHE A 1 93 ? 10.952 6.071 -18.728 1.00 90.62 93 PHE A N 1
ATOM 706 C CA . PHE A 1 93 ? 10.540 5.150 -17.677 1.00 90.62 93 PHE A CA 1
ATOM 707 C C . PHE A 1 93 ? 9.590 4.072 -18.178 1.00 90.62 93 PHE A C 1
ATOM 709 O O . PHE A 1 93 ? 8.860 4.230 -19.155 1.00 90.62 93 PHE A O 1
ATOM 716 N N . GLU A 1 94 ? 9.579 2.968 -17.443 1.00 92.44 94 GLU A N 1
ATOM 717 C CA . GLU A 1 94 ? 8.632 1.875 -17.605 1.00 92.44 94 GLU A CA 1
ATOM 718 C C . GLU A 1 94 ? 7.757 1.799 -16.354 1.00 92.44 94 GLU A C 1
ATOM 720 O O . GLU A 1 94 ? 8.268 1.799 -15.235 1.00 92.44 94 GLU A O 1
ATO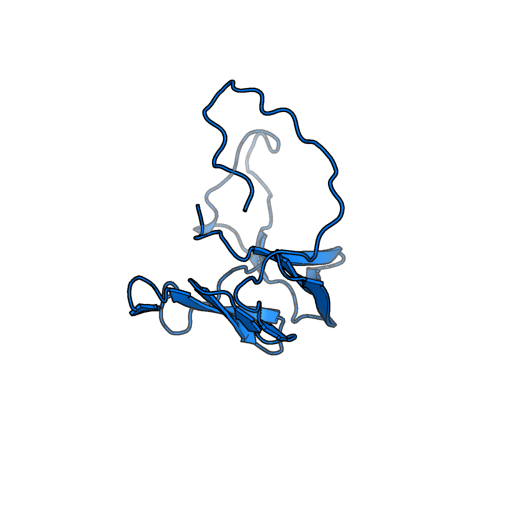M 725 N N . SER A 1 95 ? 6.437 1.728 -16.520 1.00 94.94 95 SER A N 1
ATOM 726 C CA . SER A 1 95 ? 5.529 1.478 -15.394 1.00 94.94 95 SER A CA 1
ATOM 727 C C . SER A 1 95 ? 5.460 -0.015 -15.078 1.00 94.94 95 SER A C 1
ATOM 729 O O . SER A 1 95 ? 5.646 -0.859 -15.957 1.00 94.94 95 SER A O 1
ATOM 731 N N . ALA A 1 96 ? 5.175 -0.356 -13.823 1.00 96.38 96 ALA A N 1
ATOM 732 C CA . ALA A 1 96 ? 4.916 -1.738 -13.442 1.00 96.38 96 ALA A CA 1
ATOM 733 C C . ALA A 1 96 ? 3.737 -2.322 -14.239 1.00 96.38 96 ALA A C 1
ATOM 735 O O . ALA A 1 96 ? 2.764 -1.631 -14.543 1.00 96.38 96 ALA A O 1
ATOM 736 N N . ALA A 1 97 ? 3.814 -3.617 -14.542 1.00 97.38 97 ALA A N 1
ATOM 737 C CA . ALA A 1 97 ? 2.714 -4.357 -15.142 1.00 97.38 97 ALA A CA 1
ATOM 738 C C . ALA A 1 97 ? 1.494 -4.393 -14.196 1.00 97.38 97 ALA A C 1
ATOM 740 O O . ALA A 1 97 ? 1.657 -4.220 -12.979 1.00 97.38 97 ALA A O 1
ATOM 741 N N . PRO A 1 98 ? 0.285 -4.676 -14.723 1.00 97.31 98 PRO A N 1
ATOM 742 C CA . PRO A 1 98 ? -0.882 -4.958 -13.895 1.00 97.31 98 PRO A CA 1
ATOM 743 C C . PRO A 1 98 ? -0.586 -6.011 -12.822 1.00 97.31 98 PRO A C 1
ATOM 745 O O . PRO A 1 98 ? 0.258 -6.895 -13.008 1.00 97.31 98 PRO A O 1
ATOM 748 N N . ALA A 1 99 ? -1.282 -5.917 -11.691 1.00 97.81 99 ALA A N 1
ATOM 749 C CA . ALA A 1 99 ? -1.119 -6.847 -10.587 1.00 97.81 99 ALA A CA 1
ATOM 750 C C . ALA A 1 99 ? -1.329 -8.304 -11.019 1.00 97.81 99 ALA A C 1
ATOM 752 O O . ALA A 1 99 ? -2.335 -8.661 -11.623 1.00 97.81 99 ALA A O 1
ATOM 753 N N . GLU A 1 100 ? -0.387 -9.162 -10.629 1.00 98.19 100 GLU A N 1
ATOM 754 C CA . GLU A 1 100 ? -0.534 -10.616 -10.698 1.00 98.19 100 GLU A CA 1
ATOM 755 C C . GLU A 1 100 ? -1.494 -11.114 -9.611 1.00 98.19 100 GLU A C 1
ATOM 757 O O . GLU A 1 100 ? -2.161 -12.134 -9.774 1.00 98.19 100 GLU A O 1
ATOM 762 N N . SER A 1 101 ? -1.552 -10.416 -8.471 1.00 98.38 101 SER A N 1
ATOM 763 C CA . SER A 1 101 ? -2.549 -10.688 -7.436 1.00 98.38 101 SER A CA 1
ATOM 764 C C . SER A 1 101 ? -2.812 -9.485 -6.540 1.00 98.38 101 SER A C 1
ATOM 766 O O . SER A 1 101 ? -1.905 -8.704 -6.248 1.00 98.38 101 SER A O 1
ATOM 768 N N . ILE A 1 102 ? -4.051 -9.399 -6.055 1.00 98.44 102 ILE A N 1
ATOM 769 C CA . ILE A 1 102 ? -4.495 -8.464 -5.023 1.00 98.44 102 ILE A CA 1
ATOM 770 C C . ILE A 1 102 ? -5.215 -9.293 -3.962 1.00 98.44 102 ILE A C 1
ATOM 772 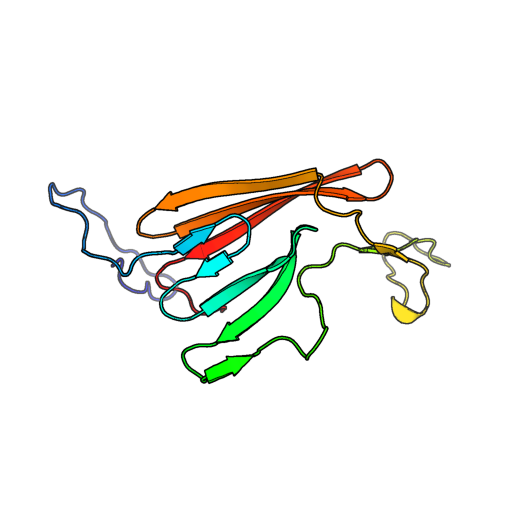O O . ILE A 1 102 ? -6.145 -10.035 -4.276 1.00 98.44 102 ILE A O 1
ATOM 776 N N . ARG A 1 103 ? -4.759 -9.231 -2.711 1.00 98.50 103 ARG A N 1
ATOM 777 C CA . ARG A 1 103 ? -5.333 -10.017 -1.613 1.00 98.50 103 ARG A CA 1
ATOM 778 C C . ARG A 1 103 ? -5.495 -9.177 -0.366 1.00 98.50 103 ARG A C 1
ATOM 780 O O . ARG A 1 103 ? -4.576 -8.469 0.029 1.00 98.50 103 ARG A O 1
ATOM 787 N N . VAL A 1 104 ? -6.619 -9.351 0.314 1.00 98.25 104 VAL A N 1
ATOM 788 C CA . VAL A 1 104 ? -6.748 -8.930 1.707 1.00 98.25 104 VAL A CA 1
ATOM 789 C C . VAL A 1 104 ? -5.927 -9.895 2.560 1.00 98.25 104 VAL A C 1
ATOM 791 O O . VAL A 1 104 ? -6.197 -11.095 2.562 1.00 98.25 104 VAL A O 1
ATOM 794 N N . ILE A 1 105 ? -4.904 -9.389 3.246 1.00 98.06 105 ILE A N 1
ATOM 795 C CA . ILE A 1 105 ? -4.023 -10.207 4.100 1.00 98.06 105 ILE A CA 1
ATOM 796 C C . ILE A 1 105 ? -4.235 -9.949 5.593 1.00 98.06 105 ILE A C 1
ATOM 798 O O . ILE A 1 105 ? -3.737 -10.701 6.425 1.00 98.06 105 ILE A O 1
ATOM 802 N N . GLU A 1 106 ? -4.970 -8.893 5.935 1.00 95.69 106 GLU A N 1
ATOM 803 C CA . GLU A 1 106 ? -5.298 -8.527 7.308 1.00 95.69 106 GLU A CA 1
ATOM 804 C C . GLU A 1 106 ? -6.629 -7.774 7.329 1.00 95.69 106 GLU A C 1
ATOM 806 O O . GLU A 1 106 ? -6.790 -6.790 6.605 1.00 95.69 106 GLU A O 1
ATOM 811 N N . VAL A 1 107 ? -7.551 -8.212 8.188 1.00 92.25 107 VAL A N 1
ATOM 812 C CA . VAL A 1 107 ? -8.741 -7.449 8.586 1.00 92.25 107 VAL A CA 1
ATOM 813 C C . VAL A 1 107 ? -8.905 -7.608 10.087 1.00 92.25 107 VAL A C 1
ATOM 815 O O . VAL A 1 107 ? -9.274 -8.676 10.573 1.00 92.25 107 VAL A O 1
ATOM 818 N N . GLY A 1 108 ? -8.586 -6.556 10.828 1.00 88.88 108 GLY A N 1
ATOM 819 C CA . GLY A 1 108 ? -8.796 -6.485 12.267 1.00 88.88 108 GLY A CA 1
ATOM 820 C C . GLY A 1 108 ? -9.493 -5.189 12.655 1.00 88.88 108 GLY A C 1
ATOM 821 O O . GLY A 1 108 ? -9.702 -4.305 11.831 1.00 88.88 108 GLY A O 1
ATOM 822 N N . ALA A 1 109 ? -9.812 -5.046 13.938 1.00 87.19 109 ALA A N 1
ATOM 823 C CA . ALA A 1 109 ? -10.494 -3.855 14.446 1.00 87.19 109 ALA A CA 1
ATOM 824 C C . ALA A 1 109 ? -9.637 -2.572 14.360 1.00 87.19 109 ALA A C 1
ATOM 826 O O . ALA A 1 109 ? -10.170 -1.470 14.335 1.00 87.19 109 ALA A O 1
ATOM 827 N N . LEU A 1 110 ? -8.305 -2.704 14.323 1.00 89.31 110 LEU A N 1
ATOM 828 C CA . LEU A 1 110 ? -7.371 -1.570 14.326 1.00 89.31 110 LEU A CA 1
ATOM 829 C C . LEU A 1 110 ? -6.748 -1.274 12.965 1.00 89.31 110 LEU A C 1
ATOM 831 O O . LEU A 1 110 ? -6.341 -0.137 12.728 1.00 89.31 110 LEU A O 1
ATOM 835 N N . ARG A 1 111 ? -6.626 -2.281 12.099 1.00 93.50 111 ARG A N 1
ATOM 836 C CA . ARG A 1 111 ? -5.950 -2.163 10.808 1.00 93.50 111 ARG A CA 1
ATOM 837 C C . ARG A 1 111 ? -6.491 -3.178 9.813 1.00 93.50 111 ARG A C 1
ATOM 839 O O . ARG A 1 111 ? -6.809 -4.310 10.176 1.00 93.50 111 ARG A O 1
ATOM 846 N N . ALA A 1 112 ? -6.533 -2.765 8.556 1.00 95.81 112 ALA A N 1
ATOM 847 C CA . ALA A 1 112 ? -6.737 -3.633 7.415 1.00 95.81 112 ALA A CA 1
ATOM 848 C C . ALA A 1 112 ? -5.605 -3.436 6.408 1.00 95.81 112 ALA A C 1
ATOM 850 O O . ALA A 1 112 ? -5.090 -2.324 6.275 1.00 95.81 112 ALA A O 1
ATOM 851 N N . THR A 1 113 ? -5.223 -4.503 5.707 1.00 97.62 113 THR A N 1
ATOM 852 C CA . THR A 1 113 ? -4.089 -4.485 4.777 1.00 97.62 113 THR A CA 1
ATOM 853 C C . THR A 1 113 ? -4.391 -5.272 3.505 1.00 97.62 113 THR A C 1
ATOM 855 O O . THR A 1 113 ? -4.771 -6.446 3.563 1.00 97.62 113 THR A O 1
ATOM 858 N N . LEU A 1 114 ? -4.140 -4.643 2.354 1.00 98.06 114 LEU A N 1
ATOM 859 C CA . LEU A 1 114 ? -4.057 -5.306 1.054 1.00 98.06 114 LEU A CA 1
ATOM 860 C C . LEU A 1 114 ? -2.605 -5.619 0.708 1.00 98.06 114 LEU A C 1
ATOM 862 O O . LEU A 1 114 ? -1.725 -4.782 0.893 1.00 98.06 114 LEU A O 1
ATOM 866 N N . GLU A 1 115 ? -2.364 -6.804 0.159 1.00 98.56 115 GLU A N 1
ATOM 867 C CA . GLU A 1 115 ? -1.128 -7.158 -0.526 1.00 98.56 115 GLU A CA 1
ATOM 868 C C . GLU A 1 115 ? -1.364 -7.155 -2.036 1.00 98.56 115 GLU A C 1
ATOM 870 O O . GLU A 1 115 ? -2.214 -7.894 -2.536 1.00 98.56 115 GLU A O 1
ATOM 875 N N . ILE A 1 116 ? -0.585 -6.348 -2.751 1.00 98.44 116 ILE A N 1
ATOM 876 C CA . ILE A 1 116 ? -0.585 -6.280 -4.208 1.00 98.44 116 ILE A CA 1
ATOM 877 C C . ILE A 1 116 ? 0.767 -6.787 -4.700 1.00 98.44 116 ILE A C 1
ATOM 879 O O . ILE A 1 116 ? 1.817 -6.254 -4.331 1.00 98.44 116 ILE A O 1
ATOM 883 N N . VAL A 1 117 ? 0.747 -7.827 -5.529 1.00 98.50 117 VAL A N 1
ATOM 884 C CA . VAL A 1 117 ? 1.946 -8.399 -6.148 1.00 98.50 117 VAL A CA 1
ATOM 885 C C . VAL A 1 117 ? 1.909 -8.114 -7.639 1.00 98.50 117 VAL A C 1
ATOM 887 O O . VAL A 1 117 ? 0.917 -8.422 -8.294 1.00 98.50 117 VAL A O 1
ATOM 890 N N . ARG A 1 118 ? 2.982 -7.531 -8.171 1.00 97.75 118 ARG A N 1
ATOM 891 C CA . ARG A 1 118 ? 3.128 -7.195 -9.593 1.00 97.75 118 ARG A CA 1
ATOM 892 C C . ARG A 1 118 ? 4.586 -7.293 -10.029 1.00 97.75 118 ARG A C 1
ATOM 894 O O . ARG A 1 118 ? 5.475 -7.453 -9.192 1.00 97.75 118 ARG A O 1
ATOM 901 N N . ARG A 1 119 ? 4.846 -7.165 -11.328 1.00 97.81 119 ARG A N 1
ATOM 902 C CA . ARG A 1 119 ? 6.209 -7.131 -11.874 1.00 97.81 119 ARG A CA 1
ATOM 903 C C . ARG A 1 119 ? 6.556 -5.775 -12.451 1.00 97.81 119 ARG A C 1
ATOM 905 O O . ARG A 1 119 ? 5.700 -5.079 -12.984 1.00 97.81 119 ARG A O 1
ATOM 912 N N . ILE A 1 120 ? 7.837 -5.446 -12.393 1.00 96.50 120 ILE A N 1
ATOM 913 C CA . ILE A 1 120 ? 8.435 -4.381 -13.190 1.00 96.50 120 ILE A CA 1
ATOM 914 C C . ILE A 1 120 ? 9.733 -4.927 -13.776 1.00 96.50 120 ILE A C 1
ATOM 916 O O . ILE A 1 120 ? 10.599 -5.409 -13.042 1.00 96.50 120 ILE A O 1
ATOM 920 N N . LYS A 1 121 ? 9.846 -4.935 -15.106 1.00 92.75 121 LYS A N 1
ATOM 921 C CA . LYS A 1 121 ? 10.941 -5.616 -15.816 1.00 92.75 121 LYS A CA 1
ATOM 922 C C . LYS A 1 121 ? 11.083 -7.070 -15.318 1.00 92.75 121 LYS A C 1
ATOM 924 O O . LYS A 1 121 ? 10.103 -7.812 -15.276 1.00 92.75 121 LYS A O 1
ATOM 929 N N . SER A 1 122 ? 12.280 -7.487 -14.907 1.00 94.44 122 SER A N 1
ATOM 930 C CA . SER A 1 122 ? 12.553 -8.818 -14.345 1.00 94.44 122 SER A CA 1
ATOM 931 C C . SER A 1 122 ? 12.305 -8.935 -12.833 1.00 94.44 122 SER A C 1
ATOM 933 O O . SER A 1 122 ? 12.541 -9.999 -12.261 1.00 94.44 122 SER A O 1
ATOM 935 N N . SER A 1 123 ? 11.838 -7.873 -12.174 1.00 95.94 123 SER A N 1
ATOM 936 C CA . SER A 1 123 ? 11.693 -7.797 -10.717 1.00 95.94 123 SER A CA 1
ATOM 937 C C . SER A 1 123 ? 10.250 -8.005 -10.266 1.00 95.94 123 SER A C 1
ATOM 939 O O . SER A 1 123 ? 9.302 -7.600 -10.939 1.00 95.94 123 SER A O 1
ATOM 941 N N . LEU A 1 124 ? 10.083 -8.613 -9.089 1.00 97.6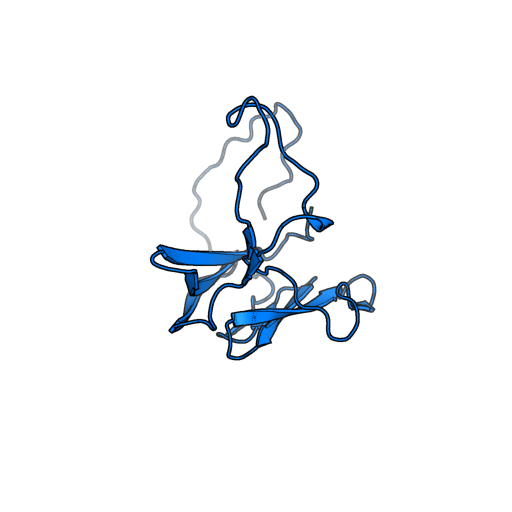2 124 LEU A N 1
ATOM 942 C CA . LEU A 1 124 ? 8.794 -8.769 -8.417 1.00 97.62 124 LEU A CA 1
ATOM 943 C C . LEU A 1 124 ? 8.641 -7.694 -7.336 1.00 97.62 124 LEU A C 1
ATOM 945 O O . LEU A 1 124 ? 9.502 -7.560 -6.468 1.00 97.62 124 LEU A O 1
ATOM 949 N N . ILE A 1 125 ? 7.519 -6.984 -7.347 1.00 97.69 125 ILE A N 1
ATOM 950 C CA . ILE A 1 125 ? 7.126 -6.038 -6.304 1.00 97.69 125 ILE A CA 1
ATOM 951 C C . ILE A 1 125 ? 6.012 -6.678 -5.482 1.00 97.69 125 ILE A C 1
ATOM 953 O O . ILE A 1 125 ? 4.987 -7.088 -6.023 1.00 97.69 125 ILE A O 1
ATOM 957 N N . ARG A 1 126 ? 6.200 -6.721 -4.160 1.00 98.06 126 ARG A N 1
ATOM 958 C CA . ARG A 1 126 ? 5.144 -7.023 -3.188 1.00 98.06 126 ARG A CA 1
ATOM 959 C C . ARG A 1 126 ? 4.901 -5.781 -2.349 1.00 98.06 126 ARG A C 1
ATOM 961 O O . ARG A 1 126 ? 5.715 -5.438 -1.496 1.00 98.06 126 ARG A O 1
ATOM 968 N N . GLN A 1 127 ? 3.774 -5.133 -2.588 1.00 97.62 127 GLN A N 1
ATOM 969 C CA . GLN A 1 127 ? 3.352 -3.962 -1.845 1.00 97.62 127 GLN A CA 1
ATOM 970 C C . GLN A 1 127 ? 2.296 -4.342 -0.815 1.00 97.62 127 GLN A C 1
ATOM 972 O O . GLN A 1 127 ? 1.380 -5.103 -1.116 1.00 97.62 127 GLN A O 1
ATOM 977 N N . ARG A 1 128 ? 2.400 -3.772 0.387 1.00 97.94 128 ARG A N 1
ATOM 978 C CA . ARG A 1 128 ? 1.346 -3.826 1.399 1.00 97.94 128 ARG A CA 1
ATOM 979 C C . ARG A 1 128 ? 0.809 -2.426 1.635 1.00 97.94 128 ARG A C 1
ATOM 981 O O . ARG A 1 128 ? 1.572 -1.543 2.012 1.00 97.94 128 ARG A O 1
ATOM 988 N N . VAL A 1 129 ? -0.480 -2.238 1.389 1.00 97.38 129 VAL A N 1
ATOM 989 C CA . VAL A 1 129 ? -1.189 -0.984 1.649 1.00 97.38 129 VAL A CA 1
ATOM 990 C C . VAL A 1 129 ? -2.067 -1.213 2.868 1.00 97.38 129 VAL A C 1
ATOM 992 O O . VAL A 1 129 ? -2.937 -2.083 2.838 1.00 97.38 129 VAL A O 1
ATOM 995 N N . SER A 1 130 ? -1.821 -0.463 3.939 1.00 96.06 130 SER A N 1
ATOM 996 C CA . SER A 1 130 ? -2.520 -0.620 5.214 1.00 96.06 130 SER A CA 1
ATOM 997 C C . SER A 1 130 ? -3.295 0.637 5.571 1.00 96.06 130 SER A C 1
ATOM 999 O O . SER A 1 130 ? -2.778 1.743 5.423 1.00 96.06 130 SER A O 1
ATOM 1001 N N . LEU A 1 131 ? -4.499 0.458 6.108 1.00 94.94 131 LEU A N 1
ATOM 1002 C CA . LEU A 1 131 ? -5.325 1.535 6.640 1.00 94.94 131 LEU A CA 1
ATOM 1003 C C . LEU A 1 131 ? -5.656 1.247 8.106 1.00 94.94 131 LEU A C 1
ATOM 1005 O O . LEU A 1 131 ? -6.200 0.191 8.432 1.00 94.94 131 LEU A O 1
ATOM 1009 N N . SER A 1 132 ? -5.315 2.185 8.987 1.00 92.56 132 SER A N 1
ATOM 1010 C CA . SER A 1 132 ? -5.602 2.104 10.424 1.00 92.56 132 SER A CA 1
ATOM 1011 C C . SER A 1 132 ? -6.969 2.710 10.748 1.00 92.56 132 SER A C 1
ATOM 1013 O O . SER A 1 132 ? -7.379 3.683 10.119 1.00 92.56 132 SER A O 1
ATOM 1015 N N . ALA A 1 133 ? -7.653 2.209 11.777 1.00 87.88 133 ALA A N 1
ATOM 1016 C CA . ALA A 1 133 ? -8.985 2.683 12.176 1.00 87.88 133 ALA A CA 1
ATOM 1017 C C . ALA A 1 133 ? -9.026 4.157 12.626 1.00 87.88 133 ALA A C 1
ATOM 1019 O O . ALA A 1 133 ? -10.056 4.809 12.484 1.00 87.88 133 ALA A O 1
ATOM 1020 N N . HIS A 1 134 ? -7.912 4.684 13.147 1.00 81.81 134 HIS A N 1
ATOM 1021 C CA . HIS A 1 134 ? -7.838 6.005 13.791 1.00 81.81 134 HIS A CA 1
ATOM 1022 C C . HIS A 1 134 ? -6.875 6.992 13.119 1.00 81.81 134 HIS A C 1
ATOM 1024 O O . HIS A 1 134 ? -6.544 8.010 13.719 1.00 81.81 134 HIS A O 1
ATOM 1030 N N . SER A 1 135 ? -6.371 6.682 11.922 1.00 68.75 135 SER A N 1
ATOM 1031 C CA . SER A 1 135 ? -5.453 7.580 11.219 1.00 68.75 135 SER A CA 1
ATOM 1032 C C . SER A 1 135 ? -6.170 8.249 10.060 1.00 68.75 135 SER A C 1
ATOM 1034 O O . SER A 1 135 ? -6.676 7.575 9.159 1.00 68.75 135 SER A O 1
ATOM 1036 N N . LEU A 1 136 ? -6.138 9.574 10.074 1.00 56.09 136 LEU A N 1
ATOM 1037 C CA . LEU A 1 136 ? -6.068 10.367 8.856 1.00 56.09 136 LEU A CA 1
ATOM 1038 C C . LEU A 1 136 ? -4.642 10.248 8.317 1.00 56.09 136 LEU A C 1
ATOM 1040 O O . LEU A 1 136 ? -3.718 9.978 9.088 1.00 56.09 136 LEU A O 1
ATOM 1044 N N . VAL A 1 137 ? -4.461 10.351 7.003 1.00 44.97 137 VAL A N 1
ATOM 1045 C CA . VAL A 1 137 ? -3.115 10.403 6.416 1.00 44.97 137 VAL A CA 1
ATOM 1046 C C . VAL A 1 137 ? -2.379 11.570 7.082 1.00 44.97 137 VAL A C 1
ATOM 1048 O O . VAL A 1 137 ? -2.864 12.698 7.022 1.00 44.97 137 VAL A O 1
ATOM 1051 N N . GLY A 1 138 ? -1.300 11.254 7.804 1.00 34.47 138 GLY A N 1
ATOM 1052 C CA . GLY A 1 138 ? -0.438 12.227 8.480 1.00 34.47 138 GLY A CA 1
ATOM 1053 C C . GLY A 1 138 ? 0.540 12.882 7.524 1.00 34.47 138 GLY A C 1
ATOM 1054 O O . GLY A 1 138 ? 0.905 12.221 6.525 1.00 34.47 138 GLY A O 1
#

InterPro domains:
  IPR011013 Galactose mutarotase-like domain superfamily [SSF74650] (5-134)
  IPR011682 Glycosyl hydrolase family 38, C-terminal [PF07748] (33-135)

Organism: NCBI:txid2364210

Nearest PDB structures (foldseek):
  7ufu-assembly1_B  TM=7.774E-01  e=9.017E-06  Bifidobacterium longum
  7ufr-assembly1_D  TM=7.541E-01  e=1.058E-05  Bifidobacterium longum
  7uft-assembly1_A  TM=8.106E-01  e=4.606E-04  Bifidobacterium longum
  7ufs-assembly1_D  TM=7.854E-01  e=6.337E-04  Bifidobacterium longum
  6c9f-assembly1_B  TM=3.326E-01  e=3.671E+00  Homo sapiens

Sequence (138 aa):
ALPALPPYSLTPLRLAAGAPPDLPALIATPERLENAYLALTFNAAGDLVAIYDKEHGRHVLAEGAQGNQFQAFHDAPRMFDAWNIDPLDELPFESAAPAESIRVIEVGALRATLEIVRRIKSSLIRQRVSLSAHSLVG

Solvent-accessible surface area (backbone atoms only — not comparable to full-atom values): 8725 Å² total; per-residue (Å²): 130,85,74,87,76,60,86,98,66,86,80,90,85,75,95,72,93,73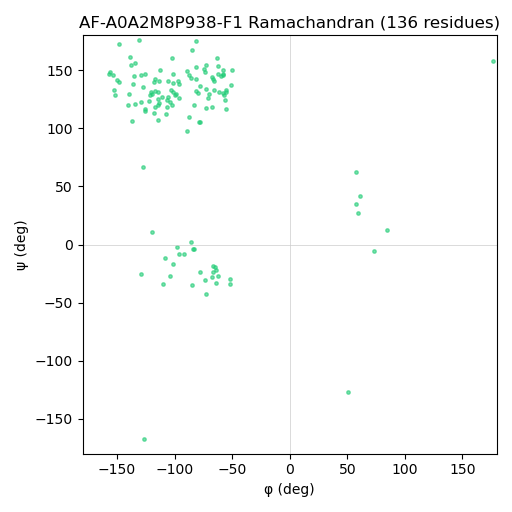,81,79,77,93,55,70,73,57,48,74,49,66,44,32,46,30,41,87,47,41,39,38,32,34,46,90,47,63,39,37,56,41,38,36,37,59,84,78,70,40,70,74,52,59,90,93,40,68,44,90,75,56,68,50,64,66,86,76,60,96,66,61,65,92,80,56,82,77,70,66,94,80,43,64,66,46,67,46,53,59,37,79,42,64,37,67,79,42,83,46,66,58,39,31,28,38,38,39,31,28,37,43,90,97,43,79,44,79,45,77,54,70,51,47,50,88,58,69,93,125

Foldseek 3Di:
DPDDADPPDDDDDDDDDDDDDDFFFWDDDLQWTDAPAWIWGADQLGWTQWIAGPVVRDTPDDHPDTPPKDKDWDQPDPDDSPPDDDDRVPTDIDTWGRFPDWDFPDGDRFKTWIWTWTDDDVDIDTDIDMDTNPDDDD

pLDDT: mean 88.37, std 12.23, range [34.47, 98.56]

Secondary structure (DSSP, 8-state):
-PPPPPTT----------PPPP-PPPEEETTEEE-SSEEEEE-TTS-EEEEEETTTTEESSPTT--BS--EEE----SS-TTT----GGGS-EEEPPSPSEEEEEEE-SSEEEEEEEEEETTEEEEEEEEEETT----

Radius of gyration: 19.59 Å; Cα contacts (8 Å, |Δi|>4): 252; chains: 1; bounding box: 45×28×52 Å